Protein AF-A0A151RUC7-F1 (afdb_monomer_lite)

pLDDT: mean 79.51, std 10.48, range [45.84, 93.12]

Structure (mmCIF, N/CA/C/O backbone):
data_AF-A0A151RUC7-F1
#
_entry.id   AF-A0A151RUC7-F1
#
loop_
_atom_site.group_PDB
_atom_site.id
_atom_site.type_symbol
_atom_site.label_atom_id
_atom_site.label_alt_id
_atom_site.label_comp_id
_atom_site.label_asym_id
_atom_site.label_entity_id
_atom_site.label_seq_id
_atom_site.pdbx_PDB_ins_code
_atom_site.Cartn_x
_atom_site.Cartn_y
_atom_site.Cartn_z
_atom_site.occupancy
_atom_site.B_iso_or_equiv
_atom_site.auth_seq_id
_atom_site.auth_comp_id
_atom_site.auth_asym_id
_atom_site.auth_atom_id
_atom_site.pdbx_PDB_model_num
ATOM 1 N N . MET A 1 1 ? -4.242 -11.410 14.937 1.00 67.06 1 MET A N 1
ATOM 2 C CA . MET A 1 1 ? -5.009 -10.232 15.365 1.00 67.06 1 MET A CA 1
ATOM 3 C C . MET A 1 1 ? -6.375 -10.222 14.693 1.00 67.06 1 MET A C 1
ATOM 5 O O . MET A 1 1 ? -6.499 -10.745 13.580 1.00 67.06 1 MET A O 1
ATOM 9 N N . ASN A 1 2 ? -7.399 -9.688 15.357 1.00 71.75 2 ASN A N 1
ATOM 10 C CA . ASN A 1 2 ? -8.681 -9.426 14.707 1.00 71.75 2 ASN A CA 1
ATOM 11 C C . ASN A 1 2 ? -8.489 -8.357 13.611 1.00 71.75 2 ASN A C 1
ATOM 13 O O . ASN A 1 2 ? -7.878 -7.328 13.848 1.00 71.75 2 ASN A O 1
ATOM 17 N N . LYS A 1 3 ? -8.962 -8.610 12.386 1.00 66.62 3 LYS A N 1
ATOM 18 C CA . LYS A 1 3 ? -8.783 -7.681 11.247 1.00 66.62 3 LYS A CA 1
ATOM 19 C C . LYS A 1 3 ? -9.748 -6.494 11.268 1.00 66.62 3 LYS A C 1
ATOM 21 O O . LYS A 1 3 ? -9.693 -5.666 10.357 1.00 66.62 3 LYS A O 1
ATOM 26 N N . GLU A 1 4 ? -10.653 -6.485 12.237 1.00 75.31 4 GLU A N 1
ATOM 27 C CA . GLU A 1 4 ? -11.671 -5.458 12.433 1.00 75.31 4 GLU A CA 1
ATOM 28 C C . GLU A 1 4 ? -11.395 -4.597 13.666 1.00 75.31 4 GLU A C 1
ATOM 30 O O . GLU A 1 4 ? -12.061 -3.581 13.812 1.00 75.31 4 GLU A O 1
ATOM 35 N N . SER A 1 5 ? -10.414 -4.957 14.511 1.00 74.06 5 SER A N 1
ATOM 36 C CA . SER A 1 5 ? -10.065 -4.123 15.661 1.00 74.06 5 SER A CA 1
ATOM 37 C C . SER A 1 5 ? -9.221 -2.921 15.249 1.00 74.06 5 SER A C 1
ATOM 39 O O . SER A 1 5 ? -8.321 -3.022 14.404 1.00 74.06 5 SER A O 1
ATOM 41 N N . LEU A 1 6 ? -9.510 -1.777 15.860 1.00 79.62 6 LEU A N 1
ATOM 42 C CA . LEU A 1 6 ? -8.689 -0.574 15.752 1.00 79.62 6 LEU A CA 1
ATOM 43 C C . LEU A 1 6 ? -7.417 -0.738 16.592 1.00 79.62 6 LEU A C 1
ATOM 45 O O . LEU A 1 6 ? -7.406 -1.460 17.584 1.00 79.62 6 LEU A O 1
ATOM 49 N N . ILE A 1 7 ? -6.332 -0.039 16.238 1.00 78.06 7 ILE A N 1
ATOM 50 C CA . ILE A 1 7 ? -5.084 -0.066 17.030 1.00 78.06 7 ILE A CA 1
ATOM 51 C C . ILE A 1 7 ? -5.356 0.333 18.489 1.00 78.06 7 ILE A C 1
ATOM 53 O O . ILE A 1 7 ? -4.865 -0.329 19.396 1.00 78.06 7 ILE A O 1
ATOM 57 N N . ALA A 1 8 ? -6.217 1.334 18.701 1.00 80.38 8 ALA A N 1
ATOM 58 C CA . ALA A 1 8 ? -6.630 1.804 20.022 1.00 80.38 8 ALA A CA 1
ATOM 59 C C . ALA A 1 8 ? -7.365 0.748 20.874 1.00 80.38 8 ALA A C 1
ATOM 61 O O . ALA A 1 8 ? -7.447 0.901 22.084 1.00 80.38 8 ALA A O 1
ATOM 62 N N . GLU A 1 9 ? -7.892 -0.316 20.265 1.00 84.06 9 GLU A N 1
ATOM 63 C CA . GLU A 1 9 ? -8.558 -1.421 20.969 1.00 84.06 9 GLU A CA 1
ATOM 64 C C . GLU A 1 9 ? -7.587 -2.560 21.316 1.00 84.06 9 GLU A C 1
ATOM 66 O O . GLU A 1 9 ? -7.951 -3.486 22.036 1.00 84.06 9 GLU A O 1
ATOM 71 N N . ASN A 1 10 ? -6.358 -2.521 20.793 1.00 88.19 10 ASN A N 1
ATOM 72 C CA . ASN A 1 10 ? -5.351 -3.563 20.990 1.00 88.19 10 ASN A CA 1
ATOM 73 C C . ASN A 1 10 ? -4.314 -3.169 22.060 1.00 88.19 10 ASN A C 1
ATOM 75 O O . ASN A 1 10 ? -3.158 -3.593 21.992 1.00 88.19 10 ASN A O 1
ATOM 79 N N . GLY A 1 11 ? -4.707 -2.342 23.027 1.00 89.31 11 GLY A N 1
ATOM 80 C CA . GLY A 1 11 ? -3.856 -1.900 24.125 1.00 89.31 11 GLY A CA 1
ATOM 81 C C . GLY A 1 11 ? -4.515 -0.837 24.996 1.00 89.31 11 GLY A C 1
ATOM 82 O O . GLY A 1 11 ? -5.681 -0.487 24.806 1.00 89.31 11 GLY A O 1
ATOM 83 N N . SER A 1 12 ? -3.763 -0.336 25.966 1.00 90.19 12 SER A N 1
ATOM 84 C CA . SER A 1 12 ? -4.213 0.708 26.884 1.00 90.19 12 SER A CA 1
ATOM 85 C C . SER A 1 12 ? -3.049 1.569 27.350 1.00 90.19 12 SER A C 1
ATOM 87 O O . SER A 1 12 ? -1.930 1.083 27.519 1.00 90.19 12 SER A O 1
ATOM 89 N N . PHE A 1 13 ? -3.324 2.840 27.628 1.00 88.62 13 PHE A N 1
ATOM 90 C CA . PHE A 1 13 ? -2.363 3.698 28.310 1.00 88.62 13 PHE A CA 1
ATOM 91 C C . PHE A 1 13 ? -2.298 3.352 29.798 1.00 88.62 13 PHE A C 1
ATOM 93 O O . PHE A 1 13 ? -3.328 3.312 30.469 1.00 88.62 13 PHE A O 1
ATOM 100 N N . ASP A 1 14 ? -1.085 3.136 30.303 1.00 88.38 14 ASP A N 1
ATOM 101 C CA . ASP A 1 14 ? -0.772 3.228 31.728 1.00 88.38 14 ASP A CA 1
ATOM 102 C C . ASP A 1 14 ? -0.015 4.542 31.948 1.00 88.38 14 ASP A C 1
ATOM 104 O O . ASP A 1 14 ? 1.149 4.699 31.561 1.00 88.38 14 ASP A O 1
ATOM 108 N N . GLY A 1 15 ? -0.729 5.548 32.451 1.00 85.56 15 GLY A N 1
ATOM 109 C CA . GLY A 1 15 ? -0.237 6.922 32.505 1.00 85.56 15 GLY A CA 1
ATOM 110 C C . GLY A 1 15 ? 0.097 7.474 31.113 1.00 85.56 15 GLY A C 1
ATOM 111 O O . GLY A 1 15 ? -0.799 7.751 30.317 1.00 85.56 15 GLY A O 1
ATOM 112 N N . SER A 1 16 ? 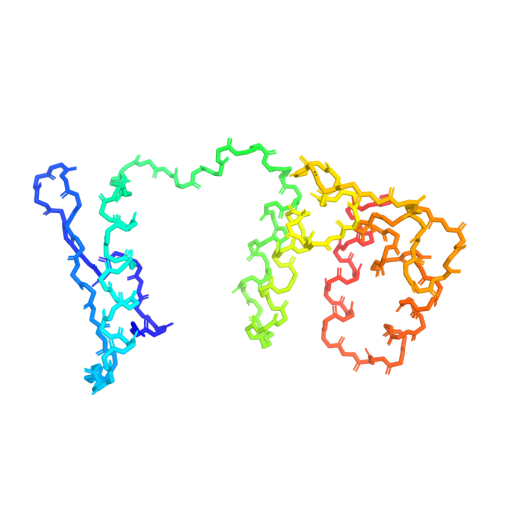1.390 7.665 30.832 1.00 81.88 16 SER A N 1
ATOM 113 C CA . SER A 1 16 ? 1.899 8.190 29.554 1.00 81.88 16 SER A CA 1
ATOM 114 C C . SER A 1 16 ? 2.360 7.116 28.569 1.00 81.88 16 SER A C 1
ATOM 116 O O . SER A 1 16 ? 2.692 7.449 27.432 1.00 81.88 16 SER A O 1
ATOM 118 N N . SER A 1 17 ? 2.429 5.858 29.002 1.00 84.75 17 SER A N 1
ATOM 119 C CA . SER A 1 17 ? 3.016 4.767 28.227 1.00 84.75 17 SER A CA 1
ATOM 120 C C . SER A 1 17 ? 1.928 3.862 27.671 1.00 84.75 17 SER A C 1
ATOM 122 O O . SER A 1 17 ? 0.986 3.493 28.372 1.00 84.75 17 SER A O 1
ATOM 124 N N . TRP A 1 18 ? 2.049 3.504 26.400 1.00 89.31 18 TRP A N 1
ATOM 125 C CA . TRP A 1 18 ? 1.155 2.561 25.748 1.00 89.31 18 TRP A CA 1
ATOM 126 C C . TRP A 1 18 ? 1.584 1.126 26.037 1.00 89.31 18 TRP A C 1
ATOM 128 O O . TRP A 1 18 ? 2.740 0.756 25.819 1.00 89.31 18 TRP A O 1
ATOM 138 N N . ASN A 1 19 ? 0.624 0.312 26.469 1.00 90.19 19 ASN A N 1
ATOM 139 C CA . ASN A 1 19 ? 0.797 -1.114 26.699 1.00 90.19 19 ASN A CA 1
ATOM 140 C C . ASN A 1 19 ? -0.011 -1.893 25.666 1.00 90.19 19 ASN A C 1
ATOM 142 O O . ASN A 1 19 ? -1.232 -1.749 25.584 1.00 90.19 19 ASN A O 1
ATOM 146 N N . TRP A 1 20 ? 0.667 -2.733 24.889 1.00 89.88 20 TRP A N 1
ATOM 147 C CA . TRP A 1 20 ? 0.030 -3.581 23.887 1.00 89.88 20 TRP A CA 1
ATOM 148 C C . TRP A 1 20 ? -0.685 -4.769 24.533 1.00 89.88 20 TRP A C 1
ATOM 150 O O . TRP A 1 20 ? -0.116 -5.488 25.348 1.00 89.88 20 TRP A O 1
ATOM 160 N N . ALA A 1 21 ? -1.926 -5.009 24.117 1.00 89.56 21 ALA A N 1
ATOM 161 C CA . ALA A 1 21 ? -2.758 -6.129 24.547 1.00 89.56 21 ALA A CA 1
ATOM 162 C C . ALA A 1 21 ? -3.403 -6.785 23.315 1.00 89.56 21 ALA A C 1
ATOM 164 O O . ALA A 1 21 ? -4.605 -6.671 23.067 1.00 89.56 21 ALA A O 1
ATOM 165 N N . LEU A 1 22 ? -2.580 -7.435 22.485 1.00 87.31 22 LEU A N 1
ATOM 166 C CA . LEU A 1 22 ? -3.035 -8.007 21.218 1.00 87.31 22 LEU A CA 1
ATOM 167 C C . LEU A 1 22 ? -4.000 -9.182 21.430 1.00 87.31 22 LEU A C 1
ATOM 169 O O . LEU A 1 22 ? -3.634 -10.217 21.988 1.00 87.31 22 LEU A O 1
ATOM 173 N N . VAL A 1 23 ? -5.209 -9.074 20.872 1.00 85.31 23 VAL A N 1
ATOM 174 C CA . VAL A 1 23 ? -6.187 -10.172 20.867 1.00 85.31 23 VAL A CA 1
ATOM 175 C C . VAL A 1 23 ? -6.163 -10.914 19.527 1.00 85.31 23 VAL A C 1
ATOM 177 O O . VAL A 1 23 ? -6.370 -10.360 18.436 1.00 85.31 23 VAL A O 1
ATOM 180 N N . TRP A 1 24 ? -5.917 -12.222 19.593 1.00 84.88 24 TRP A N 1
ATOM 181 C CA . TRP A 1 24 ? -5.918 -13.109 18.431 1.00 84.88 24 TRP A CA 1
ATOM 182 C C . TRP A 1 24 ? -7.317 -13.686 18.196 1.00 84.88 24 TRP A C 1
ATOM 184 O O . TRP A 1 24 ? -7.986 -14.122 19.122 1.00 84.88 24 TRP A O 1
ATOM 194 N N . ARG A 1 25 ? -7.763 -13.732 16.930 1.00 84.00 25 ARG A N 1
ATOM 195 C CA . ARG A 1 25 ? -9.071 -14.309 16.556 1.00 84.00 25 ARG A CA 1
ATOM 196 C C . ARG A 1 25 ? -9.188 -15.791 16.940 1.00 84.00 25 ARG A C 1
ATOM 198 O O . ARG A 1 25 ? -10.284 -16.272 17.192 1.00 84.00 25 ARG A O 1
ATOM 205 N N . ARG A 1 26 ? -8.069 -16.515 16.909 1.00 87.19 26 ARG A N 1
ATOM 206 C CA . ARG A 1 26 ? -7.977 -17.920 17.301 1.00 87.19 26 ARG A CA 1
ATOM 207 C C . ARG A 1 26 ? -6.718 -18.145 18.135 1.00 87.19 26 ARG A C 1
ATOM 209 O O . ARG A 1 26 ? -5.776 -17.362 17.977 1.00 87.19 26 ARG A O 1
ATOM 216 N N . PRO A 1 27 ? -6.670 -19.225 18.930 1.00 88.94 27 PRO A N 1
ATOM 217 C CA . PRO A 1 27 ? -5.434 -19.668 19.553 1.00 88.94 27 PRO A CA 1
ATOM 218 C C . PRO A 1 27 ? -4.322 -19.862 18.510 1.00 88.94 27 PRO A C 1
ATOM 220 O O . PRO A 1 27 ? -4.567 -20.350 17.395 1.00 88.94 27 PRO A O 1
ATOM 223 N N . LEU A 1 28 ? -3.108 -19.451 18.872 1.00 88.94 28 LEU A N 1
ATOM 224 C CA . LEU A 1 28 ? -1.892 -19.727 18.112 1.00 88.94 28 LEU A CA 1
ATOM 225 C C . LEU A 1 28 ? -1.443 -21.135 18.498 1.00 88.94 28 LEU A C 1
ATOM 227 O O . LEU A 1 28 ? -0.968 -21.356 19.606 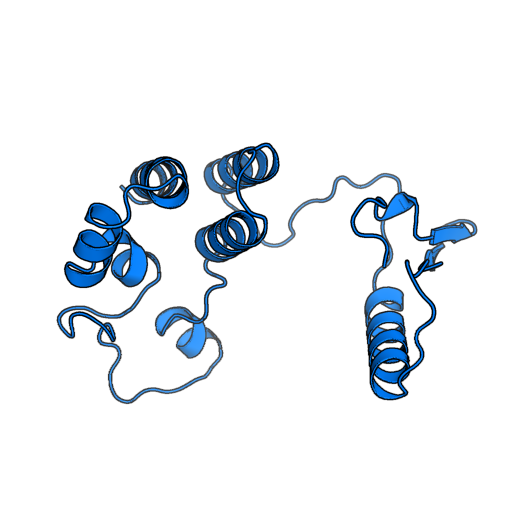1.00 88.94 28 LEU A O 1
ATOM 231 N N . LEU A 1 29 ? -1.714 -22.103 17.625 1.00 89.62 29 LEU A N 1
ATOM 232 C CA . LEU A 1 29 ? -1.540 -23.528 17.936 1.00 89.62 29 LEU A CA 1
ATOM 233 C C . LEU A 1 29 ? -0.217 -24.084 17.405 1.00 89.62 29 LEU A C 1
ATOM 235 O O . LEU A 1 29 ? 0.198 -25.170 17.797 1.00 89.62 29 LEU A O 1
ATOM 239 N N . LEU A 1 30 ? 0.430 -23.364 16.489 1.00 92.00 30 LEU A N 1
ATOM 240 C CA . LEU A 1 30 ? 1.693 -23.761 15.881 1.00 92.00 30 LEU A CA 1
ATOM 241 C C . LEU A 1 30 ? 2.832 -22.942 16.487 1.00 92.00 30 LEU A C 1
ATOM 243 O O . LEU A 1 30 ? 2.709 -21.723 16.591 1.00 92.00 30 LEU A O 1
ATOM 247 N N . GLN A 1 31 ? 3.964 -23.587 16.785 1.00 92.19 31 GLN A N 1
ATOM 248 C CA . GLN A 1 31 ? 5.141 -22.912 17.350 1.00 92.19 31 GLN A CA 1
ATOM 249 C C . GLN A 1 31 ? 5.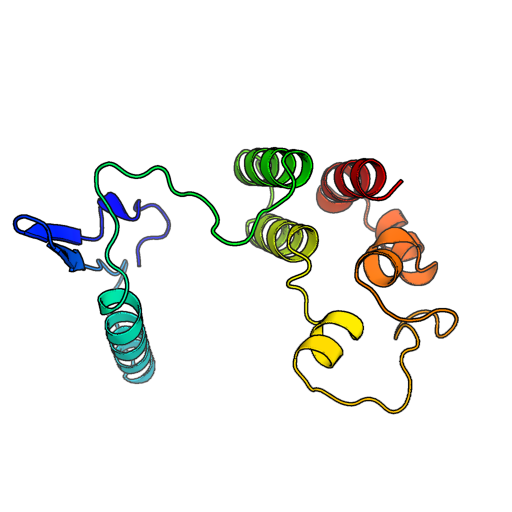576 -21.713 16.501 1.00 92.19 31 GLN A C 1
ATOM 251 O O . GLN A 1 31 ? 5.721 -20.616 17.015 1.00 92.19 31 GLN A O 1
ATOM 256 N N . ARG A 1 32 ? 5.612 -21.874 15.172 1.00 91.69 32 ARG A N 1
ATOM 257 C CA . ARG A 1 32 ? 5.921 -20.780 14.241 1.00 91.69 32 ARG A CA 1
ATOM 258 C C . ARG A 1 32 ? 5.004 -19.561 14.404 1.00 91.69 32 ARG A C 1
ATOM 260 O O . ARG A 1 32 ? 5.432 -18.439 14.171 1.00 91.69 32 ARG A O 1
ATOM 267 N N . GLU A 1 33 ? 3.729 -19.764 14.728 1.00 90.12 33 GLU A N 1
ATOM 268 C CA . GLU A 1 33 ? 2.791 -18.654 14.935 1.00 90.12 33 GLU A CA 1
ATOM 269 C C . GLU A 1 33 ? 3.056 -17.929 16.252 1.00 90.12 33 GLU A C 1
ATOM 271 O O . GLU A 1 33 ? 2.909 -16.712 16.303 1.00 90.12 33 GLU A O 1
ATOM 276 N N . ILE A 1 34 ? 3.448 -18.676 17.286 1.00 91.31 34 ILE A N 1
ATOM 277 C CA . ILE A 1 34 ? 3.858 -18.144 18.587 1.00 91.31 34 ILE A CA 1
ATOM 278 C C . ILE A 1 34 ? 5.146 -17.335 18.420 1.00 91.31 34 ILE A C 1
ATOM 280 O O . ILE A 1 34 ? 5.182 -16.176 18.822 1.00 91.31 34 ILE A O 1
ATOM 284 N N . ASP A 1 35 ? 6.150 -17.891 17.740 1.00 93.12 35 ASP A N 1
ATOM 285 C CA . ASP A 1 35 ? 7.435 -17.226 17.494 1.00 93.12 35 ASP A CA 1
ATOM 286 C C . ASP A 1 35 ? 7.239 -15.895 16.749 1.00 93.12 35 ASP A C 1
ATOM 288 O O . ASP A 1 35 ? 7.726 -14.857 17.185 1.00 93.12 35 ASP A O 1
ATOM 292 N N . LEU A 1 36 ? 6.433 -15.895 15.678 1.00 90.88 36 LEU A N 1
ATOM 293 C CA . LEU A 1 36 ? 6.088 -14.673 14.939 1.00 90.88 36 LEU A CA 1
ATOM 294 C C . LEU A 1 36 ? 5.315 -13.655 15.791 1.00 90.88 36 LEU A C 1
ATOM 296 O O . LEU A 1 36 ? 5.423 -12.452 15.560 1.00 90.88 36 LEU A O 1
ATOM 300 N N . ALA A 1 37 ? 4.490 -14.113 16.736 1.00 89.88 37 ALA A N 1
ATOM 301 C CA . ALA A 1 37 ? 3.770 -13.221 17.637 1.00 89.88 37 ALA A CA 1
ATOM 302 C C . ALA A 1 37 ? 4.711 -12.566 18.657 1.00 89.88 37 ALA A C 1
ATOM 304 O O . ALA A 1 37 ? 4.542 -11.381 18.931 1.00 89.88 37 ALA A O 1
ATOM 305 N N . HIS A 1 38 ? 5.702 -13.300 19.168 1.00 89.56 38 HIS A N 1
ATOM 306 C CA . HIS A 1 38 ? 6.745 -12.744 20.033 1.00 89.56 38 HIS A CA 1
ATOM 307 C C . HIS A 1 38 ? 7.621 -11.738 19.288 1.00 89.56 38 HIS A C 1
ATOM 309 O O . HIS A 1 38 ? 7.811 -10.628 19.770 1.00 89.56 38 HIS A O 1
ATOM 315 N N . GLU A 1 39 ? 8.067 -12.078 18.080 1.00 92.38 39 GLU A N 1
ATOM 316 C CA . GLU A 1 39 ? 8.867 -11.174 17.248 1.00 92.38 39 GLU A CA 1
ATOM 317 C C . GLU A 1 39 ? 8.095 -9.881 16.929 1.00 92.38 39 GLU A C 1
ATOM 319 O O . GLU A 1 39 ? 8.623 -8.774 17.035 1.00 92.38 39 GLU A O 1
ATOM 324 N N . LEU A 1 40 ? 6.799 -9.995 16.614 1.00 87.94 40 LEU A N 1
ATOM 325 C CA . LEU A 1 40 ? 5.937 -8.826 16.454 1.00 87.94 40 LEU A CA 1
ATOM 326 C C . LEU A 1 40 ? 5.836 -8.012 17.749 1.00 87.94 40 LEU A C 1
ATOM 328 O O . LEU A 1 40 ? 5.910 -6.788 17.675 1.00 87.94 40 LEU A O 1
ATOM 332 N N . GLN A 1 41 ? 5.639 -8.672 18.895 1.00 89.00 41 GLN A N 1
ATOM 333 C CA . GLN A 1 41 ? 5.509 -8.029 20.203 1.00 89.00 41 GLN A CA 1
ATOM 334 C C . GLN A 1 41 ? 6.741 -7.170 20.519 1.00 89.00 41 GLN A C 1
ATOM 336 O O . GLN A 1 41 ? 6.594 -6.000 20.864 1.00 89.00 41 GLN A O 1
ATOM 341 N N . GLU A 1 42 ? 7.941 -7.708 20.303 1.00 89.44 42 GLU A N 1
ATOM 342 C CA . GLU A 1 42 ? 9.197 -6.978 20.503 1.00 89.44 42 GLU A CA 1
ATOM 343 C C . GLU A 1 42 ? 9.278 -5.723 19.623 1.00 89.44 42 GLU A C 1
ATOM 345 O O . GLU A 1 42 ? 9.652 -4.647 20.089 1.00 89.44 42 GLU A O 1
ATOM 350 N N . ILE A 1 43 ? 8.876 -5.828 18.353 1.00 86.56 43 ILE A N 1
ATOM 351 C CA . ILE A 1 43 ? 8.903 -4.695 17.420 1.00 86.56 43 ILE A CA 1
ATOM 352 C C . ILE A 1 43 ? 7.909 -3.610 17.840 1.00 86.56 43 ILE A C 1
ATOM 354 O O . ILE A 1 43 ? 8.233 -2.421 17.793 1.00 86.56 43 ILE A O 1
ATOM 358 N N . ILE A 1 44 ? 6.684 -3.989 18.207 1.00 87.38 44 ILE A N 1
ATOM 359 C CA . ILE A 1 44 ? 5.635 -3.009 18.506 1.00 87.38 44 ILE A CA 1
ATOM 360 C C . ILE A 1 44 ? 5.830 -2.347 19.866 1.00 87.38 44 ILE A C 1
ATOM 362 O O . ILE A 1 44 ? 5.436 -1.194 20.016 1.00 87.38 44 ILE A O 1
ATOM 366 N N . GLU A 1 45 ? 6.464 -3.007 20.836 1.00 86.44 45 GLU A N 1
ATOM 367 C CA . GLU A 1 45 ? 6.785 -2.402 22.137 1.00 86.44 45 GLU A CA 1
ATOM 368 C C . GLU A 1 45 ? 7.700 -1.177 22.007 1.00 86.44 45 GLU A C 1
ATOM 370 O O . GLU A 1 45 ? 7.576 -0.221 22.779 1.00 86.44 45 GLU A O 1
ATOM 375 N N . LEU A 1 46 ? 8.540 -1.145 20.968 1.00 83.75 46 LEU A N 1
ATOM 376 C CA . LEU A 1 46 ? 9.359 0.020 20.621 1.00 83.75 46 LEU A CA 1
ATOM 377 C C . LEU A 1 46 ? 8.524 1.211 20.120 1.00 83.75 46 LEU A C 1
ATOM 379 O O . LEU A 1 46 ? 9.009 2.344 20.101 1.00 83.75 46 LEU A O 1
ATOM 383 N N . PHE A 1 47 ? 7.276 0.981 19.705 1.00 82.06 47 PHE A N 1
ATOM 384 C CA . PHE A 1 47 ? 6.370 2.018 19.230 1.00 82.06 47 PHE A CA 1
ATOM 385 C C . PHE A 1 47 ? 5.442 2.502 20.349 1.00 82.06 47 PHE A C 1
ATOM 387 O O . PHE A 1 47 ? 4.638 1.745 20.888 1.00 82.06 47 PHE A O 1
ATOM 394 N N . GLN A 1 48 ? 5.512 3.802 20.649 1.00 83.12 48 GLN A N 1
ATOM 395 C CA . GLN A 1 48 ? 4.695 4.471 21.662 1.00 83.12 48 GLN A CA 1
ATOM 396 C C . GLN A 1 48 ? 3.776 5.510 20.990 1.00 83.12 48 GLN A C 1
ATOM 398 O O . GLN A 1 48 ? 4.223 6.628 20.702 1.00 83.12 48 GLN A O 1
ATOM 403 N N . PRO A 1 49 ? 2.505 5.158 20.699 1.00 78.31 49 PRO A N 1
ATOM 404 C CA . PRO A 1 49 ? 1.516 6.099 20.186 1.00 78.31 49 PRO A CA 1
ATOM 405 C C . PRO A 1 49 ? 1.347 7.295 21.132 1.00 78.31 49 PRO A C 1
ATOM 407 O O . PRO A 1 49 ? 1.359 7.141 22.352 1.00 78.31 49 PRO A O 1
ATOM 410 N N . LYS A 1 50 ? 1.141 8.496 20.583 1.00 78.31 50 LYS A N 1
ATOM 411 C CA . LYS A 1 50 ? 0.919 9.715 21.377 1.00 78.31 50 LYS A CA 1
ATOM 412 C C . LYS A 1 50 ? -0.562 10.099 21.350 1.00 78.31 50 LYS A C 1
ATOM 414 O O . LYS A 1 50 ? -1.112 10.320 20.282 1.00 78.31 50 LYS A O 1
ATOM 419 N N . VAL A 1 51 ? -1.182 10.252 22.525 1.00 70.62 51 VAL A N 1
ATOM 420 C CA . VAL A 1 51 ? -2.637 10.494 22.704 1.00 70.62 51 VAL A CA 1
ATOM 421 C C . VAL A 1 51 ? -3.140 11.787 22.035 1.00 70.62 51 VAL A C 1
ATOM 423 O O . VAL A 1 51 ? -4.318 11.904 21.709 1.00 70.62 51 VAL A O 1
ATOM 426 N N . HIS A 1 52 ? -2.258 12.764 21.812 1.00 72.56 52 HIS A N 1
ATOM 427 C CA . HIS A 1 52 ? -2.625 14.110 21.348 1.00 72.56 52 HIS A CA 1
ATOM 428 C C . HIS A 1 52 ? -1.763 14.621 20.193 1.00 72.56 52 HIS A C 1
ATOM 430 O O . HIS A 1 52 ? -1.670 15.827 19.973 1.00 72.56 52 HIS A O 1
ATOM 436 N N . MET A 1 53 ? -1.104 13.719 19.470 1.00 67.06 53 MET A N 1
ATOM 437 C CA . MET A 1 53 ? -0.392 14.071 18.249 1.00 67.06 53 MET A CA 1
ATOM 438 C C . MET A 1 53 ? -1.165 13.467 17.086 1.00 67.06 53 MET A C 1
ATOM 440 O O . MET A 1 53 ? -1.435 12.271 17.097 1.00 67.06 53 MET A O 1
ATOM 444 N N . GLU A 1 54 ? -1.542 14.285 16.105 1.00 64.38 54 GLU A N 1
ATOM 445 C CA . GLU A 1 54 ? -2.038 13.730 14.850 1.00 64.38 54 GLU A CA 1
ATOM 446 C C . GLU A 1 54 ? -0.948 12.845 14.242 1.00 64.38 54 GLU A C 1
ATOM 448 O O . GLU A 1 54 ? 0.236 13.200 14.266 1.00 64.38 54 GLU A O 1
ATOM 453 N N . ASP A 1 55 ? -1.351 11.696 13.701 1.00 64.31 55 ASP A N 1
ATOM 454 C CA . ASP A 1 55 ? -0.461 10.809 12.961 1.00 64.31 55 ASP A CA 1
ATOM 455 C C . ASP A 1 55 ? 0.032 11.531 11.699 1.00 64.31 55 ASP A C 1
ATOM 457 O O . ASP A 1 55 ? -0.578 11.492 10.627 1.00 64.31 55 ASP A O 1
ATOM 461 N N . LEU A 1 56 ? 1.150 12.235 11.845 1.00 58.28 56 LEU A N 1
ATOM 462 C CA . LEU A 1 56 ? 1.851 12.909 10.768 1.00 58.28 56 LEU A CA 1
ATOM 463 C C . LEU A 1 56 ? 2.894 11.948 10.206 1.00 58.28 56 LEU A C 1
ATOM 465 O O . LEU A 1 56 ? 3.810 11.508 10.901 1.00 58.28 56 LEU A O 1
ATOM 469 N N . TRP A 1 57 ? 2.757 11.627 8.922 1.00 63.34 57 TRP A N 1
ATOM 470 C CA . TRP A 1 57 ? 3.776 10.886 8.189 1.00 63.34 57 TRP A CA 1
ATOM 471 C C . TRP A 1 57 ? 5.082 11.688 8.206 1.00 63.34 57 TRP A C 1
ATOM 473 O O . TRP A 1 57 ? 5.168 12.758 7.607 1.00 63.34 57 TRP A O 1
ATOM 483 N N . CYS A 1 58 ? 6.114 11.163 8.870 1.00 54.22 58 CYS A N 1
ATOM 484 C CA . CYS A 1 58 ? 7.396 11.847 9.079 1.00 54.22 58 CYS A CA 1
ATOM 485 C C . CYS A 1 58 ? 8.247 12.026 7.804 1.00 54.22 58 CYS A C 1
ATOM 487 O O . CYS A 1 58 ? 9.343 12.571 7.872 1.00 54.22 58 CYS A O 1
ATOM 489 N N . GLY A 1 59 ? 7.751 11.584 6.644 1.00 58.16 59 GLY A N 1
ATOM 490 C CA . GLY A 1 59 ? 8.484 11.574 5.377 1.00 58.16 59 GLY A CA 1
ATOM 491 C C . GLY A 1 59 ? 8.144 12.693 4.393 1.00 58.16 59 GLY A C 1
ATOM 492 O O . GLY A 1 59 ? 8.656 12.643 3.284 1.00 58.16 59 GLY A O 1
ATOM 493 N N . GLY A 1 60 ? 7.284 13.660 4.746 1.00 60.91 60 GLY A N 1
ATOM 494 C CA . GLY A 1 60 ? 6.896 14.732 3.817 1.00 60.91 60 GLY A CA 1
ATOM 495 C C . GLY A 1 60 ? 6.257 14.174 2.542 1.00 60.91 60 GLY A C 1
ATOM 496 O O . GLY A 1 60 ? 6.804 14.301 1.453 1.00 60.91 60 GLY A O 1
ATOM 497 N N . VAL A 1 61 ? 5.122 13.488 2.684 1.00 68.06 61 VAL A N 1
ATOM 498 C CA . VAL A 1 61 ? 4.362 12.990 1.531 1.00 68.06 61 VAL A CA 1
ATOM 499 C C . VAL A 1 61 ? 3.568 14.150 0.936 1.00 68.06 61 VAL A C 1
ATOM 501 O O . VAL A 1 61 ? 2.895 14.867 1.676 1.00 68.06 61 VAL A O 1
ATOM 504 N N . ASP A 1 62 ? 3.637 14.313 -0.386 1.00 78.00 62 ASP A N 1
ATOM 505 C CA . ASP A 1 62 ? 2.888 15.329 -1.127 1.00 78.00 62 ASP A CA 1
ATOM 506 C C . ASP A 1 62 ? 1.383 15.302 -0.777 1.00 78.00 62 ASP A C 1
ATOM 508 O O . ASP A 1 62 ? 0.781 14.235 -0.599 1.00 78.00 62 ASP A O 1
ATOM 512 N N . GLU A 1 63 ? 0.760 16.478 -0.660 1.00 78.56 63 GLU A N 1
ATOM 513 C CA . GLU A 1 63 ? -0.643 16.612 -0.251 1.00 78.56 63 GLU A CA 1
ATOM 514 C C . GLU A 1 63 ? -1.598 15.864 -1.199 1.00 78.56 63 GLU A C 1
ATOM 516 O O . GLU A 1 63 ? -2.564 15.231 -0.751 1.00 78.56 63 GLU A O 1
ATOM 521 N N . VAL A 1 64 ? -1.300 15.848 -2.500 1.00 76.56 64 VAL A N 1
ATOM 522 C CA . VAL A 1 64 ? -2.071 15.120 -3.515 1.00 76.56 64 VAL A CA 1
ATOM 523 C C . VAL A 1 64 ? -1.980 13.616 -3.272 1.00 76.56 64 VAL A C 1
ATOM 525 O O . VAL A 1 64 ? -3.003 12.918 -3.297 1.00 76.56 64 VAL A O 1
ATOM 528 N N . VAL A 1 65 ? -0.784 13.112 -2.962 1.00 78.50 65 VAL A N 1
ATOM 529 C CA . VAL A 1 65 ? -0.572 11.700 -2.616 1.00 78.50 65 VAL A CA 1
ATOM 530 C C . VAL A 1 65 ? -1.326 11.348 -1.330 1.00 78.50 65 VAL A C 1
ATOM 532 O O . VAL A 1 65 ? -2.034 10.339 -1.285 1.00 78.50 65 VAL A O 1
ATOM 535 N N . MET A 1 66 ? -1.282 12.206 -0.308 1.00 80.38 66 MET A N 1
ATOM 536 C CA . MET A 1 66 ? -2.040 12.011 0.936 1.00 80.38 66 MET A CA 1
ATOM 537 C C . MET A 1 66 ? -3.557 11.946 0.701 1.00 80.38 66 MET A C 1
ATOM 539 O O . MET A 1 66 ? -4.247 11.084 1.263 1.00 80.38 66 MET A O 1
ATOM 543 N N . LEU A 1 67 ? -4.096 12.812 -0.160 1.00 79.81 67 LEU A N 1
ATOM 544 C CA . LEU A 1 67 ? -5.507 12.782 -0.550 1.00 79.81 67 LEU A CA 1
ATOM 545 C C . LEU A 1 67 ? -5.864 11.499 -1.315 1.00 79.81 67 LEU A C 1
ATOM 547 O O . LEU A 1 67 ? -6.915 10.901 -1.052 1.00 79.81 67 LEU A O 1
ATOM 551 N N . ALA A 1 68 ? -4.998 11.046 -2.223 1.00 79.69 68 ALA A N 1
ATOM 552 C CA . ALA A 1 68 ? -5.173 9.791 -2.948 1.00 79.69 68 ALA A CA 1
ATOM 553 C C . ALA A 1 68 ? -5.202 8.580 -2.001 1.00 79.69 68 ALA A C 1
ATOM 555 O O . ALA A 1 68 ? -6.118 7.755 -2.081 1.00 79.69 68 ALA A O 1
ATOM 556 N N . LEU A 1 69 ? -4.273 8.515 -1.042 1.00 83.38 69 LEU A N 1
ATOM 557 C CA . LEU A 1 69 ? -4.232 7.457 -0.031 1.00 83.38 69 LEU A CA 1
ATOM 558 C C . LEU A 1 69 ? -5.514 7.418 0.810 1.00 83.38 69 LEU A C 1
ATOM 560 O O . LEU A 1 69 ? -6.107 6.350 0.981 1.00 83.38 69 LEU A O 1
ATOM 564 N N . ARG A 1 70 ? -6.003 8.578 1.271 1.00 82.31 70 ARG A N 1
ATOM 565 C CA . ARG A 1 70 ? -7.280 8.670 2.007 1.00 82.31 70 ARG A CA 1
ATOM 566 C C . ARG A 1 70 ? -8.465 8.160 1.185 1.00 82.31 70 ARG A C 1
ATOM 568 O O . ARG A 1 70 ? -9.386 7.573 1.751 1.00 82.31 70 ARG A O 1
ATOM 575 N N . ARG A 1 71 ? -8.470 8.385 -0.133 1.00 80.62 71 ARG A N 1
ATOM 576 C CA . ARG A 1 71 ? -9.533 7.900 -1.028 1.00 80.62 71 ARG A CA 1
ATOM 577 C C . ARG A 1 71 ? -9.475 6.389 -1.212 1.00 80.62 71 ARG A C 1
ATOM 579 O O . ARG A 1 71 ? -10.520 5.754 -1.103 1.00 80.62 71 ARG A O 1
ATOM 586 N N . ILE A 1 72 ? -8.288 5.815 -1.421 1.00 81.31 72 ILE A N 1
ATOM 587 C CA . ILE A 1 72 ? -8.107 4.365 -1.619 1.00 81.31 72 ILE A CA 1
ATOM 588 C C . ILE A 1 72 ? -8.717 3.574 -0.461 1.00 81.31 72 ILE A C 1
ATOM 590 O O . ILE A 1 72 ? -9.494 2.648 -0.695 1.00 81.31 72 ILE A O 1
ATOM 594 N N . TRP A 1 73 ? -8.445 3.984 0.778 1.00 81.19 73 TRP A N 1
ATOM 595 C CA . TRP A 1 73 ? -8.942 3.286 1.967 1.00 81.19 73 TRP A CA 1
ATOM 596 C C . TRP A 1 73 ? -10.452 3.412 2.203 1.00 81.19 73 TRP A C 1
ATOM 598 O O . TRP A 1 73 ? -11.011 2.633 2.969 1.00 81.19 73 TRP A O 1
ATOM 608 N N . LYS A 1 74 ? -11.132 4.350 1.532 1.00 81.50 74 LYS A N 1
ATOM 609 C CA . LYS A 1 74 ? -12.598 4.497 1.582 1.00 81.50 74 LYS A CA 1
ATOM 610 C C . LYS A 1 74 ? -13.322 3.687 0.505 1.00 81.50 74 LYS A C 1
ATOM 612 O O . LYS A 1 74 ? -14.548 3.728 0.424 1.00 81.50 74 LYS A O 1
ATOM 617 N N . THR A 1 75 ? -12.587 2.988 -0.353 1.00 77.94 75 THR A N 1
ATOM 618 C CA . THR A 1 75 ? -13.176 2.262 -1.479 1.00 77.94 75 THR A CA 1
ATOM 619 C C . THR A 1 75 ? -13.593 0.838 -1.115 1.00 77.94 75 THR A C 1
ATOM 621 O O . THR A 1 75 ? -13.147 0.271 -0.123 1.00 77.94 75 THR A O 1
ATOM 624 N N . LYS A 1 76 ? -14.445 0.226 -1.950 1.00 80.25 76 LYS A N 1
ATOM 625 C CA . LYS A 1 76 ? -14.870 -1.183 -1.812 1.00 80.25 76 LYS A CA 1
ATOM 626 C C . LYS A 1 76 ? -13.909 -2.175 -2.482 1.00 80.25 76 LYS A C 1
ATOM 628 O O . LYS A 1 76 ? -14.283 -3.312 -2.761 1.00 80.25 76 LYS A O 1
ATOM 633 N N . ALA A 1 77 ? -12.693 -1.742 -2.794 1.00 75.00 77 ALA A N 1
ATOM 634 C CA . ALA A 1 77 ? -11.729 -2.555 -3.512 1.00 75.00 77 ALA A CA 1
ATOM 635 C C . ALA A 1 77 ? -11.266 -3.765 -2.688 1.00 75.00 77 ALA A C 1
ATOM 637 O O . ALA A 1 77 ? -11.226 -3.709 -1.454 1.00 75.00 77 ALA A O 1
ATOM 638 N N . PRO A 1 78 ? -10.823 -4.852 -3.343 1.00 80.69 78 PRO A N 1
ATOM 639 C CA . PRO A 1 78 ? -10.143 -5.929 -2.644 1.00 80.69 78 PRO A CA 1
ATOM 640 C C . PRO A 1 78 ? -8.938 -5.399 -1.855 1.00 80.69 78 PRO A C 1
ATOM 642 O O . PRO A 1 78 ? -8.151 -4.594 -2.356 1.00 80.69 78 PRO A O 1
ATOM 645 N N . ARG A 1 79 ? -8.732 -5.905 -0.631 1.00 78.75 79 ARG A N 1
ATOM 646 C CA . ARG A 1 79 ? -7.621 -5.471 0.243 1.00 78.75 79 ARG A CA 1
ATOM 647 C C . ARG A 1 79 ? -6.251 -5.549 -0.439 1.00 78.75 79 ARG A C 1
ATOM 649 O O . ARG A 1 79 ? -5.428 -4.664 -0.239 1.00 78.75 79 ARG A O 1
ATOM 656 N N . LYS A 1 80 ? -6.017 -6.575 -1.266 1.00 79.19 80 LYS A N 1
ATOM 657 C CA . LYS A 1 80 ? -4.764 -6.729 -2.026 1.00 79.19 80 LYS A CA 1
ATOM 658 C C . LYS A 1 80 ? -4.531 -5.559 -2.989 1.00 79.19 80 LYS A C 1
ATOM 660 O O . LYS A 1 80 ? -3.416 -5.059 -3.063 1.00 79.19 80 LYS A O 1
ATOM 665 N N . SER A 1 81 ? -5.584 -5.087 -3.654 1.00 80.19 81 SER A N 1
ATOM 666 C CA . SER A 1 81 ? -5.538 -3.939 -4.562 1.00 80.19 81 SER A CA 1
ATOM 667 C C . SER A 1 81 ? -5.287 -2.625 -3.820 1.00 80.19 81 SER A C 1
ATOM 669 O O . SER A 1 81 ? -4.483 -1.822 -4.279 1.00 80.19 81 SER A O 1
ATOM 671 N N . MET A 1 82 ? -5.910 -2.424 -2.651 1.00 82.31 82 MET A N 1
ATOM 672 C CA . MET A 1 82 ? -5.668 -1.229 -1.824 1.00 82.31 82 MET A CA 1
ATOM 673 C C . MET A 1 82 ? -4.224 -1.163 -1.321 1.00 82.31 82 MET A C 1
ATOM 675 O O . MET A 1 82 ? -3.582 -0.123 -1.427 1.00 82.31 82 MET A O 1
ATOM 679 N N . VAL A 1 83 ? -3.688 -2.286 -0.828 1.00 84.81 83 VAL A N 1
ATOM 680 C CA . VAL A 1 83 ? -2.289 -2.370 -0.376 1.00 84.81 83 VAL A CA 1
ATOM 681 C C . VAL A 1 83 ? -1.322 -2.143 -1.537 1.00 84.81 83 VAL A C 1
ATOM 683 O O . VAL A 1 83 ? -0.323 -1.452 -1.362 1.00 84.81 83 VAL A O 1
ATOM 686 N N . PHE A 1 84 ? -1.614 -2.698 -2.717 1.00 84.12 84 PHE A N 1
ATOM 687 C CA . PHE A 1 84 ? -0.815 -2.456 -3.915 1.00 84.12 84 PHE A CA 1
ATOM 688 C C . PHE A 1 84 ? -0.787 -0.966 -4.279 1.00 84.12 84 PHE A C 1
ATOM 690 O O . PHE A 1 84 ? 0.295 -0.400 -4.397 1.00 84.12 84 PHE A O 1
ATOM 697 N N . ALA A 1 85 ? -1.949 -0.312 -4.359 1.00 82.94 85 ALA A N 1
ATOM 698 C CA . ALA A 1 85 ? -2.043 1.114 -4.670 1.00 82.94 85 ALA A CA 1
ATOM 699 C C . ALA A 1 85 ? -1.349 1.999 -3.617 1.00 82.94 85 ALA A C 1
ATOM 701 O O . ALA A 1 85 ? -0.671 2.958 -3.971 1.00 82.94 85 ALA A O 1
ATOM 702 N N . TRP A 1 86 ? -1.461 1.650 -2.331 1.00 85.81 86 TRP A N 1
ATOM 703 C CA . TRP A 1 86 ? -0.750 2.335 -1.247 1.00 85.81 86 TRP A CA 1
ATOM 704 C C . TRP A 1 86 ? 0.774 2.224 -1.396 1.00 85.81 86 TRP A C 1
ATOM 706 O O . TRP A 1 86 ? 1.470 3.234 -1.330 1.00 85.81 86 TRP A O 1
ATOM 716 N N . LYS A 1 87 ? 1.301 1.021 -1.671 1.00 86.25 87 LYS A N 1
ATOM 717 C CA . LYS A 1 87 ? 2.740 0.830 -1.927 1.00 86.25 87 LYS A CA 1
ATOM 718 C C . LYS A 1 87 ? 3.210 1.575 -3.172 1.00 86.25 87 LYS A C 1
ATOM 720 O O . LYS A 1 87 ? 4.319 2.099 -3.175 1.00 86.25 87 LYS A O 1
ATOM 725 N N . LEU A 1 88 ? 2.379 1.593 -4.210 1.00 83.44 88 LEU A N 1
ATOM 726 C CA . LEU A 1 88 ? 2.662 2.240 -5.484 1.00 83.44 88 LEU A CA 1
ATOM 727 C C . LEU A 1 88 ? 2.799 3.758 -5.317 1.00 83.44 88 LEU A C 1
ATOM 729 O O . LEU A 1 88 ? 3.822 4.318 -5.693 1.00 83.44 88 LEU A O 1
ATOM 733 N N . LEU A 1 89 ? 1.825 4.395 -4.661 1.00 80.31 89 LEU A N 1
ATOM 734 C CA . LEU A 1 89 ? 1.817 5.840 -4.395 1.00 80.31 89 LEU A CA 1
ATOM 735 C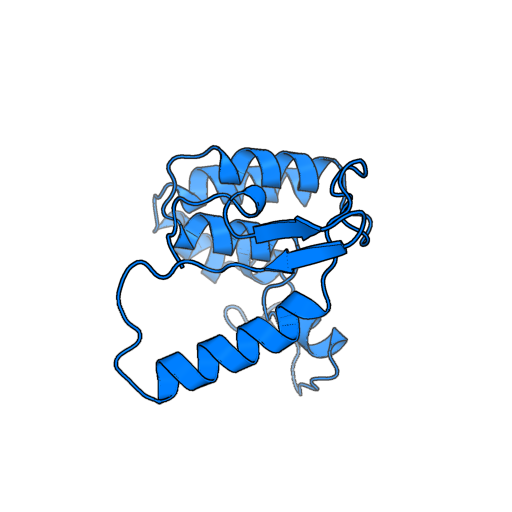 C . LEU A 1 89 ? 2.939 6.307 -3.459 1.00 80.31 89 LEU A C 1
ATOM 737 O O . LEU A 1 89 ? 3.341 7.461 -3.514 1.00 80.31 89 LEU A O 1
ATOM 741 N N . LEU A 1 90 ? 3.451 5.419 -2.606 1.00 80.19 90 LEU A N 1
ATOM 742 C CA . LEU A 1 90 ? 4.589 5.705 -1.728 1.00 80.19 90 LEU A CA 1
ATOM 743 C C . LEU A 1 90 ? 5.943 5.308 -2.339 1.00 80.19 90 LEU A C 1
ATOM 745 O O . LEU A 1 90 ? 6.934 5.253 -1.612 1.00 80.19 90 LEU A O 1
ATOM 749 N N . HIS A 1 91 ? 5.996 4.958 -3.632 1.00 77.50 91 HIS A N 1
ATOM 750 C CA . HIS A 1 91 ? 7.195 4.435 -4.308 1.00 77.50 91 HIS A CA 1
ATOM 751 C C . HIS A 1 91 ? 7.900 3.314 -3.515 1.00 77.50 91 HIS A C 1
ATOM 753 O O . HIS A 1 91 ? 9.125 3.179 -3.513 1.00 77.50 91 HIS A O 1
ATOM 759 N N . SER A 1 92 ? 7.107 2.506 -2.808 1.00 80.44 92 SER A N 1
ATOM 760 C CA . SER A 1 92 ? 7.562 1.468 -1.877 1.00 80.44 92 SER A CA 1
ATOM 761 C C . SER A 1 92 ? 7.598 0.076 -2.524 1.00 80.44 92 SER A C 1
ATOM 763 O O . SER A 1 92 ? 7.948 -0.920 -1.884 1.00 80.44 92 SER A O 1
ATOM 765 N N . LEU A 1 93 ? 7.224 -0.016 -3.803 1.00 84.25 93 LEU A N 1
ATOM 766 C CA . LEU A 1 93 ? 7.362 -1.238 -4.586 1.00 84.25 93 LEU A CA 1
ATOM 767 C C . LEU A 1 93 ? 8.842 -1.522 -4.890 1.00 84.25 93 LEU A C 1
ATOM 769 O O . LEU A 1 93 ? 9.622 -0.583 -5.055 1.00 84.25 93 LEU A O 1
ATOM 773 N N . PRO A 1 94 ? 9.239 -2.804 -4.963 1.00 81.44 94 PRO A N 1
ATOM 774 C CA . PRO A 1 94 ? 10.612 -3.206 -5.248 1.00 81.44 94 PRO A CA 1
ATOM 775 C C . PRO A 1 94 ? 10.910 -3.088 -6.750 1.00 81.44 94 PRO A C 1
ATOM 777 O O . PRO A 1 94 ? 11.216 -4.084 -7.394 1.00 81.44 94 PRO A O 1
ATOM 780 N N . VAL A 1 95 ? 10.766 -1.886 -7.308 1.00 85.81 95 VAL A N 1
ATOM 781 C CA . VAL A 1 95 ? 11.250 -1.580 -8.660 1.00 85.81 95 VAL A CA 1
ATOM 782 C C . VAL A 1 95 ? 12.751 -1.343 -8.622 1.00 85.81 95 VAL A C 1
ATOM 784 O O . VAL A 1 95 ? 13.290 -0.965 -7.573 1.00 85.81 95 VAL A O 1
ATOM 787 N N . HIS A 1 96 ? 13.407 -1.513 -9.760 1.00 84.31 96 HIS A N 1
ATOM 788 C CA . HIS A 1 96 ? 14.846 -1.361 -9.915 1.00 84.31 96 HIS A CA 1
ATOM 789 C C . HIS A 1 96 ? 15.395 -0.100 -9.232 1.00 84.31 96 HIS A C 1
ATOM 791 O O . HIS A 1 96 ? 16.198 -0.190 -8.301 1.00 84.31 96 HIS A O 1
ATOM 797 N N . GLN A 1 97 ? 14.853 1.074 -9.570 1.00 81.81 97 GLN A N 1
ATOM 798 C CA . GLN A 1 97 ? 15.264 2.349 -8.979 1.00 81.81 97 GLN A CA 1
ATOM 799 C C . GLN A 1 97 ? 15.160 2.373 -7.436 1.00 81.81 97 GLN A C 1
ATOM 801 O O . GLN A 1 97 ? 15.995 2.962 -6.746 1.00 81.81 97 GLN A O 1
ATOM 806 N N . ALA A 1 98 ? 14.143 1.724 -6.856 1.00 82.62 98 ALA A N 1
ATOM 807 C CA . ALA A 1 98 ? 13.971 1.645 -5.405 1.00 82.62 98 ALA A CA 1
ATOM 808 C C . ALA A 1 98 ? 14.951 0.659 -4.750 1.00 82.62 98 ALA A C 1
ATOM 810 O O . ALA A 1 98 ? 15.340 0.864 -3.598 1.00 82.62 98 ALA A O 1
ATOM 811 N N . LEU A 1 99 ? 15.348 -0.395 -5.465 1.00 84.50 99 LEU A N 1
ATOM 812 C CA . LEU A 1 99 ? 16.343 -1.369 -5.023 1.00 84.50 99 LEU A CA 1
ATOM 813 C C . LEU A 1 99 ? 17.764 -0.792 -5.101 1.00 84.50 99 LEU A C 1
ATOM 815 O O . LEU A 1 99 ? 18.523 -0.953 -4.143 1.00 84.50 99 LEU A O 1
ATOM 819 N N . VAL A 1 100 ? 18.080 -0.021 -6.145 1.00 84.19 100 VAL A N 1
ATOM 820 C CA . VAL A 1 100 ? 19.341 0.732 -6.264 1.00 84.19 100 VAL A CA 1
ATOM 821 C C . VAL A 1 100 ? 19.507 1.709 -5.099 1.00 84.19 100 VAL A C 1
ATOM 823 O O . VAL A 1 100 ? 20.542 1.706 -4.434 1.00 84.19 100 VAL A O 1
ATOM 826 N N . ARG A 1 101 ? 18.455 2.464 -4.737 1.00 80.75 101 ARG A N 1
ATOM 827 C CA . ARG A 1 101 ? 18.462 3.327 -3.533 1.00 80.75 101 ARG A CA 1
ATOM 828 C C . ARG A 1 101 ? 18.724 2.567 -2.225 1.00 80.75 101 ARG A C 1
ATOM 830 O O . ARG A 1 101 ? 19.130 3.177 -1.241 1.00 80.75 101 ARG A O 1
ATOM 837 N N . ARG A 1 102 ? 18.475 1.255 -2.195 1.00 83.50 102 ARG A N 1
ATOM 838 C CA . ARG A 1 102 ? 18.727 0.367 -1.047 1.00 83.50 102 ARG A CA 1
ATOM 839 C C . ARG A 1 102 ? 20.068 -0.374 -1.150 1.00 83.50 102 ARG A C 1
ATOM 841 O O . ARG A 1 102 ? 20.330 -1.243 -0.326 1.00 83.50 102 ARG A O 1
ATOM 848 N N . GLY A 1 103 ? 20.908 -0.032 -2.128 1.00 84.38 103 GLY A N 1
ATOM 849 C CA . GLY A 1 103 ? 22.245 -0.602 -2.307 1.00 84.38 103 GLY A CA 1
ATOM 850 C C . GLY A 1 103 ? 22.286 -1.912 -3.095 1.00 84.38 103 GLY A C 1
ATOM 851 O O . GLY A 1 103 ? 23.317 -2.581 -3.090 1.00 84.38 103 GLY A O 1
ATOM 852 N N . VAL A 1 104 ? 21.196 -2.302 -3.763 1.00 85.81 104 VAL A N 1
ATOM 853 C CA . VAL A 1 104 ? 21.205 -3.457 -4.671 1.00 85.81 104 VAL A CA 1
ATOM 854 C C . VAL A 1 104 ? 21.770 -3.013 -6.018 1.00 85.81 104 VAL A C 1
ATOM 856 O O . VAL A 1 104 ? 21.226 -2.112 -6.650 1.00 85.81 104 VAL A O 1
ATOM 859 N N . LEU A 1 105 ? 22.867 -3.639 -6.442 1.00 84.06 105 LEU A N 1
ATOM 860 C CA . LEU A 1 105 ? 23.518 -3.359 -7.720 1.00 84.06 105 LEU A CA 1
ATOM 861 C C . LEU A 1 105 ? 22.946 -4.249 -8.819 1.00 84.06 105 LEU A C 1
ATOM 863 O O . LEU A 1 105 ? 22.719 -5.442 -8.608 1.00 84.06 105 LEU A O 1
ATOM 867 N N . PHE A 1 106 ? 22.798 -3.680 -10.006 1.00 81.00 106 PHE A N 1
ATOM 868 C CA . PHE A 1 106 ? 22.346 -4.385 -11.193 1.00 81.00 106 PHE A CA 1
ATOM 869 C C . PHE A 1 106 ? 23.256 -4.061 -12.375 1.00 81.00 106 PHE A C 1
ATOM 871 O O . PHE A 1 106 ? 23.935 -3.039 -12.392 1.00 81.00 106 PHE A O 1
ATOM 878 N N . ILE A 1 107 ? 23.292 -4.974 -13.347 1.00 80.19 107 ILE A N 1
ATOM 879 C CA . ILE A 1 107 ? 24.115 -4.844 -14.558 1.00 80.19 107 ILE A CA 1
ATOM 880 C C . ILE A 1 107 ? 23.387 -4.003 -15.619 1.00 80.19 107 ILE A C 1
ATOM 882 O O . ILE A 1 107 ? 24.027 -3.303 -16.397 1.00 80.19 107 ILE A O 1
ATOM 886 N N . HIS A 1 108 ? 22.055 -4.065 -15.619 1.00 80.25 108 HIS A N 1
ATOM 887 C CA . HIS A 1 108 ? 21.168 -3.363 -16.538 1.00 80.25 108 HIS A CA 1
ATOM 888 C C . HIS A 1 108 ? 20.028 -2.747 -15.734 1.00 80.25 108 HIS A C 1
ATOM 890 O O . HIS A 1 108 ? 19.479 -3.428 -14.867 1.00 80.25 108 HIS A O 1
ATOM 896 N N . GLU A 1 109 ? 19.694 -1.489 -16.021 1.00 82.75 109 GLU A N 1
ATOM 897 C CA . GLU A 1 109 ? 18.592 -0.775 -15.359 1.00 82.75 109 GLU A CA 1
ATOM 898 C C . GLU A 1 109 ? 17.294 -0.801 -16.169 1.00 82.75 109 GLU A C 1
ATOM 900 O O . GLU A 1 109 ? 16.277 -0.268 -15.728 1.00 82.75 109 GLU A O 1
ATOM 905 N N . ASP A 1 110 ? 17.327 -1.448 -17.334 1.00 88.31 110 ASP A N 1
ATOM 906 C CA . ASP A 1 110 ? 16.217 -1.514 -18.270 1.00 88.31 110 ASP A CA 1
ATOM 907 C C . ASP A 1 110 ? 14.987 -2.195 -17.649 1.00 88.31 110 ASP A C 1
ATOM 909 O O . ASP A 1 110 ? 15.071 -3.184 -16.915 1.00 88.31 110 ASP A O 1
ATOM 913 N N . CYS A 1 111 ? 13.811 -1.686 -18.001 1.00 88.06 111 CYS A N 1
ATOM 914 C CA . CYS A 1 111 ? 12.518 -2.260 -17.657 1.00 88.06 111 CYS A CA 1
ATOM 915 C C . CYS A 1 111 ? 12.420 -3.735 -18.033 1.00 88.06 111 CYS A C 1
ATOM 917 O O . CYS A 1 111 ? 12.495 -4.082 -19.213 1.00 88.06 111 CYS A O 1
ATOM 919 N N . VAL A 1 112 ? 12.104 -4.584 -17.047 1.00 87.75 112 VAL A N 1
ATOM 920 C CA . VAL A 1 112 ? 12.018 -6.047 -17.219 1.00 87.75 112 VAL A CA 1
ATOM 921 C C . VAL A 1 112 ? 10.972 -6.501 -18.239 1.00 87.75 112 VAL A C 1
ATOM 923 O O . VAL A 1 112 ? 10.976 -7.660 -18.655 1.00 87.75 112 VAL A O 1
ATOM 926 N N . PHE A 1 113 ? 10.044 -5.619 -18.620 1.00 88.38 113 PHE A N 1
ATOM 927 C CA . PHE A 1 113 ? 8.996 -5.933 -19.584 1.00 88.38 113 PHE A CA 1
ATOM 928 C C . PHE A 1 113 ? 9.309 -5.457 -21.000 1.00 88.38 113 PHE A C 1
ATOM 930 O O . PHE A 1 113 ? 9.118 -6.226 -21.940 1.00 88.38 113 PHE A O 1
ATOM 937 N N . CYS A 1 114 ? 9.737 -4.203 -21.177 1.00 89.44 114 CYS A N 1
ATOM 938 C CA . CYS A 1 114 ? 9.930 -3.637 -22.516 1.00 89.44 114 CYS A CA 1
ATOM 93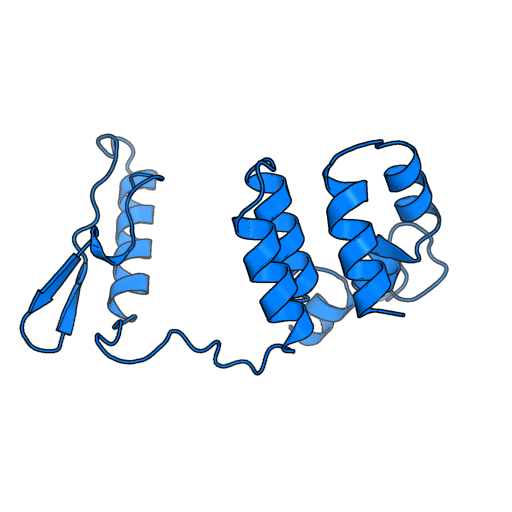9 C C . CYS A 1 114 ? 11.395 -3.561 -22.954 1.00 89.44 114 CYS A C 1
ATOM 941 O O . CYS A 1 114 ? 11.627 -3.446 -24.151 1.00 89.44 114 CYS A O 1
ATOM 943 N N . ASN A 1 115 ? 12.361 -3.620 -22.028 1.00 88.81 115 ASN A N 1
ATOM 944 C CA . ASN A 1 115 ? 13.797 -3.446 -22.281 1.00 88.81 115 ASN A CA 1
ATOM 945 C C . ASN A 1 115 ? 14.160 -2.178 -23.091 1.00 88.81 115 ASN A C 1
ATOM 947 O O . ASN A 1 115 ? 15.174 -2.162 -23.782 1.00 88.81 115 ASN A O 1
ATOM 951 N N . ASN A 1 116 ? 13.316 -1.139 -23.053 1.00 85.94 116 ASN A N 1
ATOM 952 C CA . ASN A 1 116 ? 13.462 0.062 -23.890 1.00 85.94 116 ASN A CA 1
ATOM 953 C C . ASN A 1 116 ? 13.764 1.344 -23.097 1.00 85.94 116 ASN A C 1
ATOM 955 O O . ASN A 1 116 ? 14.218 2.320 -23.689 1.00 85.94 116 ASN A O 1
ATOM 959 N N . MET A 1 117 ? 13.457 1.378 -21.797 1.00 86.31 117 MET A N 1
ATOM 960 C CA . MET A 1 117 ? 13.733 2.500 -20.890 1.00 86.31 117 MET A CA 1
ATOM 961 C C . MET A 1 117 ? 14.062 1.969 -19.497 1.00 86.31 117 MET A C 1
ATOM 963 O O . MET A 1 117 ? 13.633 0.865 -19.156 1.00 86.31 117 MET A O 1
ATOM 967 N N . ASP A 1 118 ? 14.754 2.777 -18.694 1.00 87.25 118 ASP A N 1
ATOM 968 C CA . ASP A 1 118 ? 15.071 2.452 -17.304 1.00 87.25 118 ASP A CA 1
ATOM 969 C C . ASP A 1 118 ? 13.804 2.186 -16.477 1.00 87.25 118 ASP A C 1
ATOM 971 O O . ASP A 1 118 ? 12.761 2.837 -16.627 1.00 87.25 118 ASP A O 1
ATOM 975 N N . GLU A 1 119 ? 13.887 1.209 -15.578 1.00 86.38 119 GLU A N 1
ATOM 976 C CA . GLU A 1 119 ? 12.778 0.832 -14.720 1.00 86.38 119 GLU A CA 1
ATOM 977 C C . GLU A 1 119 ? 12.646 1.761 -13.509 1.00 86.38 119 GLU A C 1
ATOM 979 O O . GLU A 1 119 ? 13.332 1.633 -12.487 1.00 86.38 119 GLU A O 1
ATOM 984 N N . ASP A 1 120 ? 11.645 2.630 -13.569 1.00 85.12 120 ASP A N 1
ATOM 985 C CA . ASP A 1 120 ? 11.073 3.264 -12.391 1.00 85.12 120 ASP A CA 1
ATOM 986 C C . ASP A 1 120 ? 9.592 2.899 -12.210 1.00 85.12 120 ASP A C 1
ATOM 988 O O . ASP A 1 120 ? 8.978 2.183 -13.005 1.00 85.12 120 ASP A O 1
ATOM 992 N N . VAL A 1 121 ? 9.008 3.364 -11.105 1.00 83.56 121 VAL A N 1
ATOM 993 C CA . VAL A 1 121 ? 7.603 3.089 -10.773 1.00 83.56 121 VAL A CA 1
ATOM 994 C C . VAL A 1 121 ? 6.658 3.610 -11.860 1.00 83.56 121 VAL A C 1
ATOM 996 O O . VAL A 1 121 ? 5.656 2.968 -12.176 1.00 83.56 121 VAL A O 1
ATOM 999 N N . THR A 1 122 ? 6.958 4.775 -12.419 1.00 82.00 122 THR A N 1
ATOM 1000 C CA . THR A 1 122 ? 6.100 5.450 -13.389 1.00 82.00 122 THR A CA 1
ATOM 1001 C C . THR A 1 122 ? 6.157 4.714 -14.722 1.00 82.00 122 THR A C 1
ATOM 1003 O O . THR A 1 122 ? 5.118 4.365 -15.282 1.00 82.00 122 THR A O 1
ATOM 1006 N N . HIS A 1 123 ? 7.354 4.378 -15.195 1.00 86.12 123 HIS A N 1
ATOM 1007 C CA . HIS A 1 123 ? 7.541 3.590 -16.394 1.00 86.12 123 HIS A CA 1
ATOM 1008 C C . HIS A 1 123 ? 6.902 2.210 -16.252 1.00 86.12 123 HIS A C 1
ATOM 1010 O O . HIS A 1 123 ? 6.013 1.878 -17.034 1.00 86.12 123 HIS A O 1
ATOM 1016 N N . LEU A 1 124 ? 7.264 1.441 -15.223 1.00 87.50 124 LEU A N 1
ATOM 1017 C CA . LEU A 1 124 ? 6.816 0.055 -15.069 1.00 87.50 124 LEU A CA 1
ATOM 1018 C C . LEU A 1 124 ? 5.287 -0.084 -15.035 1.00 87.50 124 LEU A C 1
ATOM 1020 O O . LEU A 1 124 ? 4.755 -1.076 -15.529 1.00 87.50 124 LEU A O 1
ATOM 1024 N N . PHE A 1 125 ? 4.576 0.894 -14.463 1.00 81.69 125 PHE A N 1
ATOM 1025 C CA . PHE A 1 125 ? 3.128 0.801 -14.266 1.00 81.69 125 PHE A CA 1
ATOM 1026 C C . PHE A 1 125 ? 2.278 1.698 -15.172 1.00 81.69 125 PHE A C 1
ATOM 1028 O O . PHE A 1 125 ? 1.093 1.394 -15.306 1.00 81.69 125 PHE A O 1
ATOM 1035 N N . LEU A 1 126 ? 2.819 2.764 -15.776 1.00 78.38 126 LEU A N 1
ATOM 1036 C CA . LEU A 1 126 ? 2.035 3.738 -16.560 1.00 78.38 126 LEU A CA 1
ATOM 1037 C C . LEU A 1 126 ? 2.527 3.933 -17.995 1.00 78.38 126 LEU A C 1
ATOM 1039 O O . LEU A 1 126 ? 1.706 4.197 -18.869 1.00 78.38 126 LEU A O 1
ATOM 1043 N N . HIS A 1 127 ? 3.836 3.840 -18.245 1.00 83.88 127 HIS A N 1
ATOM 1044 C CA . HIS A 1 127 ? 4.402 4.153 -19.567 1.00 83.88 127 HIS A CA 1
ATOM 1045 C C . HIS A 1 127 ? 4.986 2.947 -20.302 1.00 83.88 127 HIS A C 1
ATOM 1047 O O . HIS A 1 127 ? 5.277 3.045 -21.488 1.00 83.88 127 HIS A O 1
ATOM 1053 N N . CYS A 1 128 ? 5.159 1.809 -19.635 1.00 89.69 128 CYS A N 1
ATOM 1054 C CA . CYS A 1 128 ? 5.612 0.587 -20.274 1.00 89.69 128 CYS A CA 1
ATOM 1055 C C . CYS A 1 128 ? 4.506 0.049 -21.188 1.00 89.69 128 CYS A C 1
ATOM 1057 O O . CYS A 1 128 ? 3.421 -0.287 -20.717 1.00 89.69 128 CYS A O 1
ATOM 1059 N N . ASP A 1 129 ? 4.795 -0.095 -22.481 1.00 88.62 129 ASP A N 1
ATOM 1060 C CA . ASP A 1 129 ? 3.828 -0.556 -23.488 1.00 88.62 129 ASP A CA 1
ATOM 1061 C C . ASP A 1 129 ? 3.204 -1.915 -23.137 1.00 88.62 129 ASP A C 1
ATOM 1063 O O . ASP A 1 129 ? 2.008 -2.149 -23.340 1.00 88.62 129 ASP A O 1
ATOM 1067 N N . VAL A 1 130 ? 4.008 -2.806 -22.550 1.00 88.00 130 VAL A N 1
ATOM 1068 C CA . VAL A 1 130 ? 3.557 -4.121 -22.084 1.00 88.00 130 VAL A CA 1
ATOM 1069 C C . VAL A 1 130 ? 2.595 -3.966 -20.907 1.00 88.00 130 VAL A C 1
ATOM 1071 O O . VAL A 1 130 ? 1.510 -4.548 -20.924 1.00 88.00 130 VAL A O 1
ATOM 1074 N N . ALA A 1 131 ? 2.945 -3.153 -19.906 1.00 86.25 131 ALA A N 1
ATOM 1075 C CA . ALA A 1 131 ? 2.091 -2.917 -18.745 1.00 86.25 131 ALA A CA 1
ATOM 1076 C C . ALA A 1 131 ? 0.779 -2.225 -19.139 1.00 86.25 131 ALA A C 1
ATOM 1078 O O . ALA A 1 131 ? -0.293 -2.669 -18.734 1.00 86.25 131 ALA A O 1
ATOM 1079 N N . SER A 1 132 ? 0.848 -1.201 -19.990 1.00 82.50 132 SER A N 1
ATOM 1080 C CA . SER A 1 132 ? -0.309 -0.506 -20.563 1.00 82.50 132 SER A CA 1
ATOM 1081 C C . SER A 1 132 ? -1.239 -1.459 -21.311 1.00 82.50 132 SER A C 1
ATOM 1083 O O . SER A 1 132 ? -2.458 -1.390 -21.147 1.00 82.50 132 SER A O 1
ATOM 1085 N N . SER A 1 133 ? -0.681 -2.407 -22.069 1.00 84.19 133 SER A N 1
ATOM 1086 C CA . SER A 1 133 ? -1.466 -3.451 -22.735 1.00 84.19 133 SER A CA 1
ATOM 1087 C C . SER A 1 133 ? -2.173 -4.348 -21.720 1.00 84.19 133 SER A C 1
ATOM 1089 O O . SER A 1 133 ? -3.374 -4.581 -21.839 1.00 84.19 133 SER A O 1
ATOM 1091 N N . VAL A 1 134 ? -1.470 -4.811 -20.680 1.00 83.44 134 VAL A N 1
ATOM 1092 C CA . VAL A 1 134 ? -2.076 -5.614 -19.603 1.00 83.44 134 VAL A CA 1
ATOM 1093 C C . VAL A 1 134 ? -3.208 -4.848 -18.922 1.00 83.44 134 VAL A C 1
ATOM 1095 O O . VAL A 1 134 ? -4.283 -5.408 -18.724 1.00 83.44 134 VAL A O 1
ATOM 1098 N N . TRP A 1 135 ? -3.009 -3.568 -18.611 1.00 77.88 1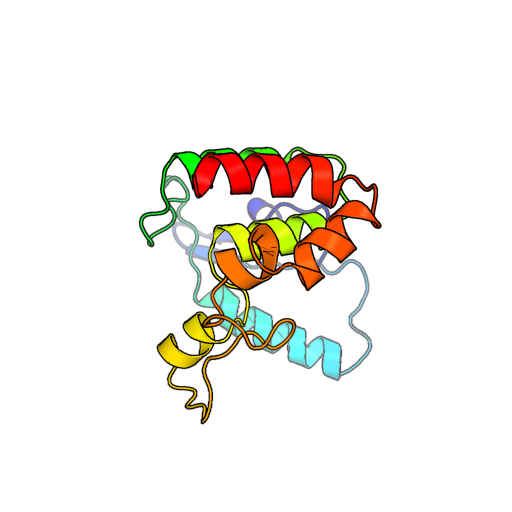35 TRP A N 1
ATOM 1099 C CA . TRP A 1 135 ? -4.045 -2.722 -18.023 1.00 77.88 135 TRP A CA 1
ATOM 1100 C C . TRP A 1 135 ? -5.281 -2.589 -18.906 1.00 77.88 135 TRP A C 1
ATOM 1102 O O . TRP A 1 135 ? -6.394 -2.671 -18.395 1.00 77.88 135 TRP A O 1
ATOM 1112 N N . TYR A 1 136 ? -5.089 -2.435 -20.216 1.00 75.75 136 TYR A N 1
ATOM 1113 C CA . TYR A 1 136 ? -6.185 -2.380 -21.178 1.00 75.75 136 TYR A CA 1
ATOM 1114 C C . TYR A 1 136 ? -6.993 -3.686 -21.217 1.00 75.75 136 TYR A C 1
ATOM 1116 O O . TYR A 1 136 ? -8.219 -3.653 -21.288 1.00 75.75 136 TYR A O 1
ATOM 1124 N N . TYR A 1 137 ? -6.324 -4.841 -21.134 1.00 75.19 137 TYR A N 1
ATOM 1125 C CA . TYR A 1 137 ? -6.994 -6.147 -21.113 1.00 75.19 137 TYR A CA 1
ATOM 1126 C C . TYR A 1 137 ? -7.682 -6.455 -19.782 1.00 75.19 137 TYR A C 1
ATOM 1128 O O . TYR A 1 137 ? -8.704 -7.144 -19.750 1.00 75.19 137 TYR A O 1
ATOM 1136 N N . VAL A 1 138 ? -7.125 -5.970 -18.675 1.00 70.75 138 VAL A N 1
ATOM 1137 C CA . VAL A 1 138 ? -7.701 -6.129 -17.341 1.00 70.75 138 VAL A CA 1
ATOM 1138 C C . VAL A 1 138 ? -8.699 -4.992 -17.116 1.00 70.75 138 VAL A C 1
ATOM 1140 O O . VAL A 1 138 ? -8.438 -4.060 -16.356 1.00 70.75 138 VAL A O 1
ATOM 1143 N N . ASP A 1 139 ? -9.861 -5.072 -17.774 1.00 57.72 139 ASP A N 1
ATOM 1144 C CA . ASP A 1 139 ? -10.971 -4.144 -17.533 1.00 57.72 139 ASP A CA 1
ATOM 1145 C C . ASP A 1 139 ? -11.496 -4.354 -16.105 1.00 57.72 139 ASP A C 1
ATOM 1147 O O . ASP A 1 139 ? -12.253 -5.276 -15.790 1.00 57.72 139 ASP A O 1
ATOM 1151 N N . GLY A 1 140 ? -10.956 -3.563 -15.182 1.00 63.31 140 GLY A N 1
ATOM 1152 C CA . GLY A 1 140 ? -11.062 -3.830 -13.762 1.00 63.31 140 GLY A CA 1
ATOM 1153 C C . GLY A 1 140 ? -10.958 -2.575 -12.915 1.00 63.31 140 GLY A C 1
ATOM 1154 O O . GLY A 1 140 ? -10.391 -1.549 -13.288 1.00 63.31 140 GLY A O 1
ATOM 1155 N N . TRP A 1 141 ? -11.484 -2.686 -11.699 1.00 61.16 141 TRP A N 1
ATOM 1156 C CA . TRP A 1 141 ? -11.569 -1.591 -10.734 1.00 61.16 141 TRP A CA 1
ATOM 1157 C C . TRP A 1 141 ? -10.209 -0.923 -10.444 1.00 61.16 141 TRP A C 1
ATOM 1159 O O . TRP A 1 141 ? -10.147 0.290 -10.232 1.00 61.16 141 TRP A O 1
ATOM 1169 N N . VAL A 1 142 ? -9.125 -1.713 -10.473 1.00 59.19 142 VAL A N 1
ATOM 1170 C CA . VAL A 1 142 ? -7.741 -1.247 -10.280 1.00 59.19 142 VAL A CA 1
ATOM 1171 C C . VAL A 1 142 ? -7.327 -0.290 -11.393 1.00 59.19 142 VAL A C 1
ATOM 1173 O O . VAL A 1 142 ? -6.830 0.785 -11.080 1.00 59.19 142 VAL A O 1
ATOM 1176 N N . PHE A 1 143 ? -7.600 -0.622 -12.658 1.00 65.00 143 PHE A N 1
ATOM 1177 C CA . PHE A 1 143 ? -7.319 0.264 -13.784 1.00 65.00 143 PHE A CA 1
ATOM 1178 C C . PHE A 1 143 ? -8.082 1.584 -13.628 1.00 65.00 143 PHE A C 1
ATOM 1180 O O . PHE A 1 143 ? -7.470 2.644 -13.563 1.00 65.00 143 PHE A O 1
ATOM 1187 N N . HIS A 1 144 ? -9.401 1.537 -13.421 1.00 64.44 144 HIS A N 1
ATOM 1188 C CA . HIS A 1 144 ? -10.203 2.763 -13.386 1.00 64.44 144 HIS A CA 1
ATOM 1189 C C . HIS A 1 144 ? -9.801 3.740 -12.266 1.00 64.44 144 HIS A C 1
ATOM 1191 O O . HIS A 1 144 ? -9.808 4.946 -12.482 1.00 64.44 144 HIS A O 1
ATOM 1197 N N . HIS A 1 145 ? -9.444 3.256 -11.072 1.00 64.19 145 HIS A N 1
ATOM 1198 C CA . HIS A 1 145 ? -9.169 4.143 -9.932 1.00 64.19 145 HIS A CA 1
ATOM 1199 C C . HIS A 1 145 ? -7.682 4.431 -9.728 1.00 64.19 145 HIS A C 1
ATOM 1201 O O . HIS A 1 145 ? -7.332 5.552 -9.369 1.00 64.19 145 HIS A O 1
ATOM 1207 N N . VAL A 1 146 ? -6.803 3.451 -9.943 1.00 60.88 146 VAL A N 1
ATOM 1208 C CA . VAL A 1 146 ? -5.362 3.620 -9.711 1.00 60.88 146 VAL A CA 1
ATOM 1209 C C . VAL A 1 146 ? -4.710 4.303 -10.910 1.00 60.88 146 VAL A C 1
ATOM 1211 O O . VAL A 1 146 ? -3.964 5.254 -10.707 1.00 60.88 146 VAL A O 1
ATOM 1214 N N . TYR A 1 147 ? -5.061 3.921 -12.144 1.00 64.31 147 TYR A N 1
ATOM 1215 C CA . TYR A 1 147 ? -4.518 4.562 -13.347 1.00 64.31 147 TYR A CA 1
ATOM 1216 C C . TYR A 1 147 ? -4.956 6.029 -13.454 1.00 64.31 147 TYR A C 1
ATOM 1218 O O . TYR A 1 147 ? -4.123 6.893 -13.679 1.00 64.31 147 TYR A O 1
ATOM 1226 N N . GLN A 1 148 ? -6.232 6.353 -13.202 1.00 59.97 148 GLN A N 1
ATOM 1227 C CA . GLN A 1 148 ? -6.721 7.746 -13.220 1.00 59.97 148 GLN A CA 1
ATOM 1228 C C . GLN A 1 148 ? -6.044 8.635 -12.170 1.00 59.97 148 GLN A C 1
ATOM 1230 O O . GLN A 1 148 ? -5.780 9.809 -12.423 1.00 59.97 148 GLN A O 1
ATOM 1235 N N . VAL A 1 149 ? -5.789 8.093 -10.976 1.00 57.69 149 VAL A N 1
ATOM 1236 C CA . VAL A 1 149 ? -5.103 8.832 -9.911 1.00 57.69 149 VAL A CA 1
ATOM 1237 C C . VAL A 1 149 ? -3.632 9.019 -10.262 1.00 57.69 149 VAL A C 1
ATOM 1239 O O . VAL A 1 149 ? -3.133 10.130 -10.158 1.00 57.69 149 VAL A O 1
ATOM 1242 N N . LEU A 1 150 ? -2.951 7.973 -10.727 1.00 56.78 150 LEU A N 1
ATOM 1243 C CA . LEU A 1 150 ? -1.534 8.046 -11.074 1.00 56.78 150 LEU A CA 1
ATOM 1244 C C . LEU A 1 150 ? -1.258 8.884 -12.323 1.00 56.78 150 LEU A C 1
ATOM 1246 O O . LEU A 1 150 ? -0.285 9.628 -12.330 1.00 56.78 150 LEU A O 1
ATOM 1250 N N . TRP A 1 151 ? -2.127 8.816 -13.333 1.00 57.44 151 TRP A N 1
ATOM 1251 C CA . TRP A 1 151 ? -2.062 9.671 -14.518 1.00 57.44 151 TRP A CA 1
ATOM 1252 C C . TRP A 1 151 ? -2.175 11.152 -14.146 1.00 57.44 151 TRP A C 1
ATOM 1254 O O . TRP A 1 151 ? -1.459 11.977 -14.687 1.00 57.44 151 TRP A O 1
ATOM 1264 N N . LYS A 1 152 ? -3.040 11.504 -13.186 1.00 52.56 152 LYS A N 1
ATOM 1265 C CA . LYS A 1 152 ? -3.184 12.894 -12.719 1.00 52.56 152 LYS A CA 1
ATOM 1266 C C . LYS A 1 152 ? -2.067 13.369 -11.790 1.00 52.56 152 LYS A C 1
ATOM 1268 O O . LYS A 1 152 ? -1.973 14.566 -11.559 1.00 52.56 152 LYS A O 1
ATOM 1273 N N . VAL A 1 153 ? -1.307 12.454 -11.193 1.00 49.28 153 VAL A N 1
ATOM 1274 C CA . VAL A 1 153 ? -0.221 12.785 -10.257 1.00 49.28 153 VAL A CA 1
ATOM 1275 C C . VAL A 1 153 ? 1.126 12.877 -10.977 1.00 49.28 153 VAL A C 1
ATOM 1277 O O . VAL A 1 153 ? 1.974 13.648 -10.548 1.00 49.28 153 VAL A O 1
ATOM 1280 N N . ASN A 1 154 ? 1.324 12.121 -12.062 1.00 46.94 154 ASN A N 1
ATOM 1281 C CA . ASN A 1 154 ? 2.604 12.032 -12.775 1.00 46.94 154 ASN A CA 1
ATOM 1282 C C . ASN A 1 154 ? 2.610 12.700 -14.170 1.00 46.94 154 ASN A C 1
ATOM 1284 O O . ASN A 1 154 ? 3.568 12.507 -14.918 1.00 46.94 154 ASN A O 1
ATOM 1288 N N . CYS A 1 155 ? 1.569 13.457 -14.541 1.00 45.84 155 CYS A N 1
ATOM 1289 C CA . CYS A 1 155 ? 1.507 14.268 -15.768 1.00 45.84 155 CYS A CA 1
ATOM 1290 C C . CYS A 1 155 ? 1.151 15.723 -15.463 1.00 45.84 155 CYS A C 1
ATOM 1292 O O . CYS A 1 155 ? 0.340 15.945 -14.535 1.00 45.84 155 CYS A O 1
#

Organism: Cajanus cajan (NCBI:txid3821)

Foldseek 3Di:
DPPPDDQPRQWDDPDQFTDGNHDDPDDPPDPVSVVVVVVVNVVCNVDGDGPPDPPDDPPPQDPLLVVLLVVLVVDPDDPVLNVVLNCLSVQNDPKLVVVVVVVDDDPDQAAPQQSPDGIGSCCNQPVPPRNVVVLVVPPDPSSVSSNVSSVVVPD

Radius of gyration: 19.8 Å; chains: 1; bounding box: 39×40×56 Å

Sequence (155 aa):
MNKESLIAENGSFDGSSWNWALVWRRPLLLQREIDLAHELQEIIELFQPKVHMEDLWCGGVDEVVMLALRRIWKTKAPRKSMVFAWKLLLHSLPVHQALVRRGVLFIHEDCVFCNNMDEDVTHLFLHCDVASSVWYYVDGWVFHHVYQVLWKVNC

Secondary structure (DSSP, 8-state):
--TT--GGGSEEEETTEEEE-PPPSS---SHHHHHHHHHHHHHHHT----TTS----TT---HHHHHHHHHHTTS---HHHHHHHHHHHTT-S--HHHHHTTT---S--B-TTTSSSB--HHIIIII-HHHHHHHHHS-SHHIIIIIHHHHHHH-

InterPro domains:
  IPR026960 Reverse transcriptase zinc-binding domain [PF13966] (69-135)